Protein AF-A0A9D6TT09-F1 (afdb_monomer_lite)

Radius of gyration: 12.53 Å; chains: 1; bounding box: 33×29×29 Å

pLDDT: mean 93.64, std 5.43, range [57.66, 97.88]

Structure (mmCIF, N/CA/C/O backbone):
data_AF-A0A9D6TT09-F1
#
_entry.id   AF-A0A9D6TT09-F1
#
loop_
_atom_site.group_PDB
_atom_site.id
_atom_site.type_symbol
_atom_site.label_atom_id
_atom_site.label_alt_id
_atom_site.label_comp_id
_atom_site.label_asym_id
_atom_site.label_entity_id
_atom_site.label_seq_id
_atom_site.pdbx_PDB_ins_code
_atom_site.Cartn_x
_atom_site.Cartn_y
_atom_site.Cartn_z
_atom_site.occupancy
_atom_site.B_iso_or_equiv
_atom_site.auth_seq_id
_atom_site.auth_comp_id
_atom_site.auth_asym_id
_atom_site.auth_atom_id
_atom_site.pdbx_PDB_model_num
ATOM 1 N N . MET A 1 1 ? -0.739 5.705 -13.688 1.00 57.66 1 MET A N 1
ATOM 2 C CA . MET A 1 1 ? -1.487 5.129 -12.546 1.00 57.66 1 MET A CA 1
ATOM 3 C C . MET A 1 1 ? -0.468 5.004 -11.415 1.00 57.66 1 MET A C 1
ATOM 5 O O . MET A 1 1 ? 0.685 4.782 -11.731 1.00 57.66 1 MET A O 1
ATOM 9 N N . SER A 1 2 ? -0.800 5.375 -10.177 1.00 76.50 2 SER A N 1
ATOM 10 C CA . SER A 1 2 ? 0.147 5.514 -9.046 1.00 76.50 2 SER A CA 1
ATOM 11 C C . SER A 1 2 ? 0.198 4.259 -8.148 1.00 76.50 2 SER A C 1
ATOM 13 O O . SER A 1 2 ? -0.845 3.622 -8.007 1.00 76.50 2 SER A O 1
ATOM 15 N N . PRO A 1 3 ? 1.325 3.964 -7.452 1.00 78.38 3 PRO A N 1
ATOM 16 C CA . PRO A 1 3 ? 1.468 2.853 -6.494 1.00 78.38 3 PRO A CA 1
ATOM 17 C C . PRO A 1 3 ? 0.343 2.739 -5.454 1.00 78.38 3 PRO A C 1
ATOM 19 O O . PRO A 1 3 ? 0.022 1.643 -5.000 1.00 78.38 3 PRO A O 1
ATOM 22 N N . ILE A 1 4 ? -0.290 3.862 -5.108 1.00 89.12 4 ILE A N 1
ATOM 23 C CA . ILE A 1 4 ? -1.424 3.913 -4.180 1.00 89.12 4 ILE A CA 1
ATOM 24 C C . ILE A 1 4 ? -2.640 3.106 -4.680 1.00 89.12 4 ILE A C 1
ATOM 26 O O . ILE A 1 4 ? -3.333 2.475 -3.884 1.00 89.12 4 ILE A O 1
ATOM 30 N N . HIS A 1 5 ? -2.853 3.025 -6.000 1.00 92.62 5 HIS A N 1
ATOM 31 C CA . HIS A 1 5 ? -3.937 2.224 -6.574 1.00 92.62 5 HIS A CA 1
ATOM 32 C C . HIS A 1 5 ? -3.666 0.725 -6.471 1.00 92.62 5 HIS A C 1
ATOM 34 O O . HIS A 1 5 ? -4.607 -0.053 -6.364 1.00 92.62 5 HIS A O 1
ATOM 40 N N . ALA A 1 6 ? -2.397 0.298 -6.470 1.00 93.06 6 ALA A N 1
ATOM 41 C CA . ALA A 1 6 ? -2.066 -1.109 -6.269 1.00 93.06 6 ALA A CA 1
ATOM 42 C C . ALA A 1 6 ? -2.501 -1.581 -4.872 1.00 93.06 6 ALA A C 1
ATOM 44 O O . ALA A 1 6 ? -3.004 -2.697 -4.739 1.00 93.06 6 ALA A O 1
ATOM 45 N N . LEU A 1 7 ? -2.362 -0.730 -3.845 1.00 93.81 7 LEU A N 1
ATOM 46 C CA . LEU A 1 7 ? -2.894 -1.020 -2.512 1.00 93.81 7 LEU A CA 1
ATOM 47 C C . LEU A 1 7 ? -4.422 -0.992 -2.511 1.00 93.81 7 LEU A C 1
ATOM 49 O O . LEU A 1 7 ? -5.032 -1.992 -2.146 1.00 93.81 7 LEU A O 1
ATOM 53 N N . ARG A 1 8 ? -5.033 0.100 -2.984 1.00 94.81 8 ARG A N 1
ATOM 54 C CA . ARG A 1 8 ? -6.495 0.244 -3.064 1.00 94.81 8 ARG A CA 1
ATOM 55 C C . ARG A 1 8 ? -7.162 -0.964 -3.719 1.00 94.81 8 ARG A C 1
ATOM 57 O O . ARG A 1 8 ? -8.079 -1.556 -3.157 1.00 94.81 8 ARG A O 1
ATOM 64 N N . ASP A 1 9 ? -6.670 -1.367 -4.885 1.00 94.12 9 ASP A N 1
ATOM 65 C CA . ASP A 1 9 ? -7.243 -2.463 -5.662 1.00 94.12 9 ASP A CA 1
ATOM 66 C C . ASP A 1 9 ? -7.086 -3.824 -4.969 1.00 94.12 9 ASP A C 1
ATOM 68 O O . ASP A 1 9 ? -7.827 -4.758 -5.279 1.00 94.12 9 ASP A O 1
ATOM 72 N N . ARG A 1 10 ? -6.127 -3.959 -4.042 1.00 94.00 10 ARG A N 1
ATOM 73 C CA . ARG A 1 10 ? -5.921 -5.175 -3.246 1.00 94.00 10 ARG A CA 1
ATOM 74 C C . ARG A 1 10 ? -6.922 -5.306 -2.098 1.00 94.00 10 ARG A C 1
ATOM 76 O O . ARG A 1 10 ? -7.184 -6.445 -1.694 1.00 94.00 10 ARG A O 1
ATOM 83 N N . LEU A 1 11 ? -7.429 -4.180 -1.594 1.00 94.38 11 LEU A N 1
ATOM 84 C CA . LEU A 1 11 ? -8.414 -4.088 -0.517 1.00 94.38 11 LEU A CA 1
ATOM 85 C C . LEU A 1 11 ? -9.828 -4.380 -1.031 1.00 94.38 11 LEU A C 1
ATOM 87 O O . LEU A 1 11 ? -10.111 -4.265 -2.232 1.00 94.38 11 LEU A O 1
ATOM 91 N N . THR A 1 12 ? -10.725 -4.759 -0.119 1.00 94.38 12 THR A N 1
ATOM 92 C CA . THR A 1 12 ? -12.167 -4.760 -0.404 1.00 94.38 12 THR A CA 1
ATOM 93 C C . THR A 1 12 ? -12.645 -3.334 -0.701 1.00 94.38 12 THR A C 1
ATOM 95 O O . THR A 1 12 ? -11.970 -2.377 -0.319 1.00 94.38 12 THR A O 1
ATOM 98 N N . PRO A 1 13 ? -13.765 -3.164 -1.430 1.00 93.50 13 PRO A N 1
ATOM 99 C CA . PRO A 1 13 ? -14.331 -1.837 -1.665 1.00 93.50 13 PRO A CA 1
ATOM 100 C C . PRO A 1 13 ? -14.576 -1.070 -0.360 1.00 93.50 13 PRO A C 1
ATOM 102 O O . PRO A 1 13 ? -14.113 0.056 -0.240 1.00 93.50 13 PRO A O 1
ATOM 105 N N . ASP A 1 14 ? -15.181 -1.727 0.634 1.00 93.12 14 ASP A N 1
ATOM 106 C CA . ASP A 1 14 ? -15.497 -1.112 1.928 1.00 93.12 14 ASP A CA 1
ATOM 107 C C . ASP A 1 14 ? -14.238 -0.598 2.652 1.00 93.12 14 ASP A C 1
ATOM 109 O O . ASP A 1 14 ? -14.191 0.561 3.053 1.00 93.12 14 ASP A O 1
A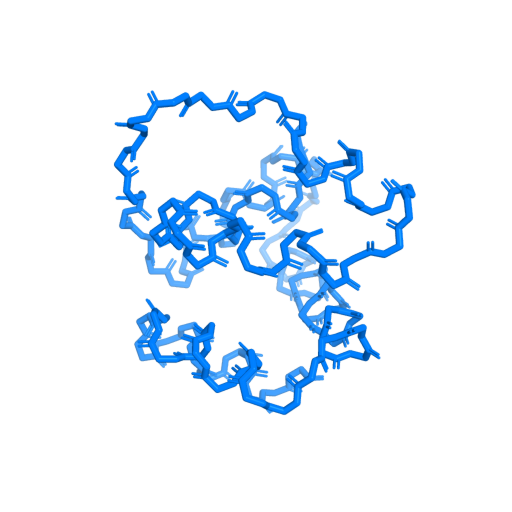TOM 113 N N . GLU A 1 15 ? -13.181 -1.412 2.724 1.00 94.62 15 GLU A N 1
ATOM 114 C CA . GLU A 1 15 ? -11.904 -1.040 3.362 1.00 94.62 15 GLU A CA 1
ATOM 115 C C . GLU A 1 15 ? -11.183 0.066 2.584 1.00 94.62 15 GLU A C 1
ATOM 117 O O . GLU A 1 15 ? -10.549 0.956 3.144 1.00 94.62 15 GLU A O 1
ATOM 122 N N . ALA A 1 16 ? -11.287 0.053 1.254 1.00 94.50 16 ALA A N 1
ATOM 123 C CA . ALA A 1 16 ? -10.721 1.121 0.447 1.00 94.50 16 ALA A CA 1
ATOM 124 C C . ALA A 1 16 ? -11.453 2.457 0.639 1.00 94.50 16 ALA A C 1
ATOM 126 O O . ALA A 1 16 ? -10.812 3.509 0.569 1.00 94.50 16 ALA A O 1
ATOM 127 N N . ASP A 1 17 ? -12.765 2.422 0.872 1.00 93.88 17 ASP A N 1
ATOM 128 C CA . ASP A 1 17 ? -13.575 3.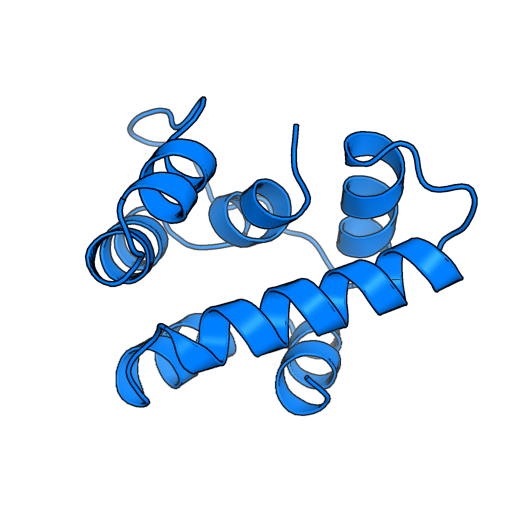604 1.166 1.00 93.88 17 ASP A CA 1
ATOM 129 C C . ASP A 1 17 ? -13.304 4.132 2.585 1.00 93.88 17 ASP A C 1
ATOM 131 O O . ASP A 1 17 ? -13.210 5.348 2.781 1.00 93.88 17 ASP A O 1
ATOM 135 N N . GLN A 1 18 ? -13.114 3.237 3.560 1.00 95.00 18 GLN A N 1
ATOM 136 C CA . GLN A 1 18 ? -12.721 3.580 4.932 1.00 95.00 18 GLN A CA 1
ATOM 137 C C . GLN A 1 18 ? -11.347 4.260 4.970 1.00 95.00 18 GLN A C 1
ATOM 139 O O . GLN A 1 18 ? -11.228 5.367 5.510 1.00 95.00 18 GLN A O 1
ATOM 144 N N . ALA A 1 19 ? -10.355 3.701 4.272 1.00 94.12 19 ALA A N 1
ATOM 145 C CA . ALA A 1 19 ? -9.043 4.319 4.133 1.00 94.12 19 ALA A CA 1
ATOM 146 C C . ALA A 1 19 ? -9.152 5.699 3.461 1.00 94.12 19 ALA A C 1
ATOM 148 O O . ALA A 1 19 ? -8.620 6.691 3.965 1.00 94.12 19 ALA A O 1
ATOM 149 N N . ALA A 1 20 ? -9.912 5.806 2.362 1.00 94.62 20 ALA A N 1
ATOM 150 C CA . ALA A 1 20 ? -10.128 7.066 1.644 1.00 94.62 20 ALA A CA 1
ATOM 151 C C . ALA A 1 20 ? -10.795 8.157 2.496 1.00 94.62 20 ALA A C 1
ATOM 153 O O . ALA A 1 20 ? -10.602 9.350 2.234 1.00 94.62 20 ALA A O 1
ATOM 154 N N . ALA A 1 21 ? -11.601 7.783 3.492 1.00 95.50 21 ALA A N 1
ATOM 155 C CA . ALA A 1 21 ? -12.252 8.730 4.390 1.00 95.50 21 ALA A CA 1
ATOM 156 C C . ALA A 1 21 ? -11.255 9.469 5.298 1.00 95.50 21 ALA A C 1
ATOM 158 O O . ALA A 1 21 ? -11.549 10.591 5.709 1.00 95.50 21 ALA A O 1
ATOM 159 N N . GLN A 1 22 ? -10.087 8.874 5.561 1.00 95.88 22 GLN A N 1
ATOM 160 C CA . GLN A 1 22 ? -9.053 9.422 6.447 1.00 95.88 22 GLN A CA 1
ATOM 161 C C . GLN A 1 22 ? -7.947 10.172 5.687 1.00 95.88 22 GLN A C 1
ATOM 163 O O . GLN A 1 22 ? -7.165 10.901 6.292 1.00 95.88 22 GLN A O 1
ATOM 168 N N . LEU A 1 23 ? -7.889 10.050 4.356 1.00 94.75 23 LEU A N 1
ATOM 169 C CA . LEU A 1 23 ? -6.870 10.722 3.552 1.00 94.75 23 LEU A CA 1
ATOM 170 C C . LEU A 1 23 ? -7.143 12.230 3.384 1.00 94.75 23 LEU A C 1
ATOM 172 O O . LEU A 1 23 ? -8.285 12.634 3.131 1.00 94.75 23 LEU A O 1
ATOM 176 N N . PRO A 1 24 ? -6.095 13.078 3.410 1.00 93.81 24 PRO A N 1
ATOM 177 C CA . PRO A 1 24 ? -6.211 14.491 3.060 1.00 93.81 24 PRO A CA 1
ATOM 178 C C . PRO A 1 24 ? -6.572 14.667 1.577 1.00 93.81 24 PRO A C 1
ATOM 180 O O . PRO A 1 24 ? -6.299 13.799 0.747 1.00 93.81 24 PRO A O 1
ATOM 183 N N . GLY A 1 25 ? -7.175 15.809 1.227 1.00 91.62 25 GLY A N 1
ATOM 184 C CA . GLY A 1 25 ? -7.878 16.014 -0.050 1.00 91.62 25 GLY A CA 1
ATOM 185 C C . GLY A 1 25 ? -7.109 15.603 -1.313 1.00 91.62 25 GLY A C 1
ATOM 186 O O . GLY A 1 25 ? -7.659 14.914 -2.167 1.00 91.62 25 GLY A O 1
ATOM 187 N N . GLU A 1 26 ? -5.832 15.965 -1.429 1.00 89.12 26 GLU A N 1
ATOM 188 C CA . GLU A 1 26 ? -5.005 15.612 -2.592 1.00 89.12 26 GLU A CA 1
ATOM 189 C C . GLU A 1 26 ? -4.758 14.099 -2.698 1.00 89.12 26 GLU A C 1
ATOM 191 O O . GLU A 1 26 ? -4.929 13.516 -3.771 1.00 89.12 26 GLU A O 1
ATOM 196 N N . LEU A 1 27 ? -4.432 13.445 -1.577 1.00 89.94 27 LEU A N 1
ATOM 197 C CA . LEU A 1 27 ? -4.250 11.992 -1.518 1.00 89.94 27 LEU A CA 1
ATOM 198 C C . LEU A 1 27 ? -5.567 11.252 -1.741 1.00 89.94 27 LEU A C 1
ATOM 200 O O . LEU A 1 27 ? -5.580 10.242 -2.438 1.00 89.94 27 LEU A O 1
ATOM 204 N N . LYS A 1 28 ? -6.680 11.774 -1.221 1.00 92.62 28 LYS A N 1
ATOM 205 C CA . LYS A 1 28 ? -8.019 11.223 -1.444 1.00 92.62 28 LYS A CA 1
ATOM 206 C C . LYS A 1 28 ? -8.430 11.288 -2.914 1.00 92.62 28 LYS A C 1
ATOM 208 O O . LYS A 1 28 ? -8.969 10.315 -3.442 1.00 92.62 28 LYS A O 1
ATOM 213 N N . ASN A 1 29 ? -8.155 12.407 -3.584 1.00 92.06 29 ASN A N 1
ATOM 214 C CA . ASN A 1 29 ? -8.406 12.562 -5.017 1.00 92.06 29 ASN A CA 1
ATOM 215 C C . ASN A 1 29 ? -7.575 11.567 -5.829 1.00 92.06 29 ASN A C 1
ATOM 217 O O . ASN A 1 29 ? -8.105 10.917 -6.728 1.00 92.06 29 ASN A O 1
ATOM 221 N N . LEU A 1 30 ? -6.292 11.413 -5.483 1.00 90.81 30 LEU A N 1
ATOM 222 C CA . LEU A 1 30 ? -5.424 10.432 -6.124 1.00 90.81 30 LEU A CA 1
ATOM 223 C C . LEU A 1 30 ? -5.915 9.001 -5.870 1.00 90.81 30 LEU A C 1
ATOM 225 O O . LEU A 1 30 ? -6.013 8.236 -6.815 1.00 90.81 30 LEU A O 1
ATOM 229 N N . TRP A 1 31 ? -6.269 8.655 -4.632 1.00 91.94 31 TRP A N 1
ATOM 230 C CA . TRP A 1 31 ? -6.799 7.342 -4.253 1.00 91.94 31 TRP A CA 1
ATOM 231 C C . TRP A 1 31 ? -8.077 6.991 -5.020 1.00 91.94 31 TRP A C 1
ATOM 233 O O . TRP A 1 31 ? -8.22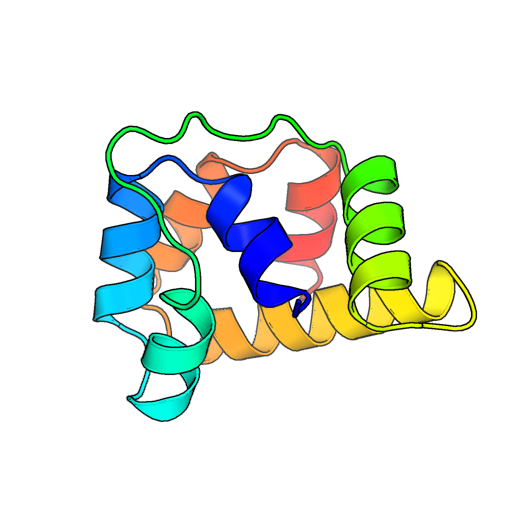4 5.884 -5.531 1.00 91.94 31 TRP A O 1
ATOM 243 N N . SER A 1 32 ? -8.997 7.947 -5.142 1.00 90.88 32 SER A N 1
ATOM 244 C CA . SER A 1 32 ? -10.315 7.730 -5.752 1.00 90.88 32 SER A CA 1
ATOM 245 C C . SER A 1 32 ? -10.277 7.729 -7.285 1.00 90.88 32 SER A C 1
ATOM 247 O O . SER A 1 32 ? -11.263 7.380 -7.937 1.00 90.88 32 SER A O 1
ATOM 249 N N . ALA A 1 33 ? -9.154 8.117 -7.895 1.00 90.31 33 ALA A N 1
ATOM 250 C CA . ALA A 1 33 ? -9.037 8.223 -9.341 1.00 90.31 33 ALA A CA 1
ATOM 251 C C . ALA A 1 33 ? -9.206 6.851 -10.020 1.00 90.31 33 ALA A C 1
ATOM 253 O O . ALA A 1 33 ? -8.480 5.895 -9.747 1.00 90.31 33 ALA A O 1
ATOM 254 N N . GLY A 1 34 ? -10.177 6.744 -10.930 1.00 84.69 34 GLY A N 1
ATOM 255 C CA . GLY A 1 34 ? -10.442 5.502 -11.665 1.00 84.69 34 GLY A CA 1
ATOM 256 C C . GLY A 1 34 ? -11.023 4.365 -10.816 1.00 84.69 34 GLY A C 1
ATOM 257 O O . GLY A 1 34 ? -10.916 3.211 -11.222 1.00 84.69 34 GLY A O 1
ATOM 258 N N . GLU A 1 35 ? -11.593 4.667 -9.647 1.00 84.19 35 GLU A N 1
ATOM 259 C CA . GLU A 1 35 ? -12.372 3.705 -8.861 1.00 84.19 35 GLU A CA 1
ATOM 260 C C . GLU A 1 35 ? -13.706 3.389 -9.564 1.00 84.19 35 GLU A C 1
ATOM 262 O O . GLU A 1 35 ? -14.307 4.254 -10.208 1.00 84.19 35 GLU A O 1
ATOM 267 N N . THR A 1 36 ? -14.165 2.140 -9.461 1.00 83.25 36 THR A N 1
ATOM 268 C CA . THR A 1 36 ? -15.400 1.673 -10.107 1.00 83.25 36 THR A CA 1
ATOM 269 C C . THR A 1 36 ? -16.271 0.895 -9.118 1.00 83.25 36 THR A C 1
ATOM 271 O O . THR A 1 36 ? -15.771 -0.030 -8.471 1.00 83.25 36 THR A O 1
ATOM 274 N N . PRO A 1 37 ? -17.580 1.200 -9.015 1.00 80.75 37 PRO A N 1
ATOM 275 C CA . PRO A 1 37 ? -18.478 0.476 -8.123 1.00 80.75 37 PRO A CA 1
ATOM 276 C C . PRO A 1 37 ? -18.495 -1.030 -8.404 1.00 80.75 37 PRO A C 1
ATOM 278 O O . PRO A 1 37 ? -18.551 -1.462 -9.556 1.00 80.75 37 PRO A O 1
ATOM 281 N N . GLY A 1 38 ? -18.480 -1.839 -7.343 1.00 81.56 38 GLY A N 1
ATOM 282 C CA . GLY A 1 38 ? -18.555 -3.298 -7.454 1.00 81.56 38 GLY A CA 1
ATOM 283 C C . GLY A 1 38 ? -17.271 -3.974 -7.943 1.00 81.56 38 GLY A C 1
ATOM 284 O O . GLY A 1 38 ? -17.317 -5.155 -8.312 1.00 81.56 38 GLY A O 1
ATOM 285 N N . ARG A 1 39 ? -16.123 -3.273 -7.948 1.00 88.62 39 ARG A N 1
ATOM 286 C CA . ARG A 1 39 ? -14.837 -3.909 -8.257 1.00 88.62 39 ARG A CA 1
ATOM 287 C C . ARG A 1 39 ? -14.536 -5.049 -7.286 1.00 88.62 39 ARG A C 1
ATOM 289 O O . ARG A 1 39 ? -14.881 -5.017 -6.106 1.00 88.62 39 ARG A O 1
ATOM 296 N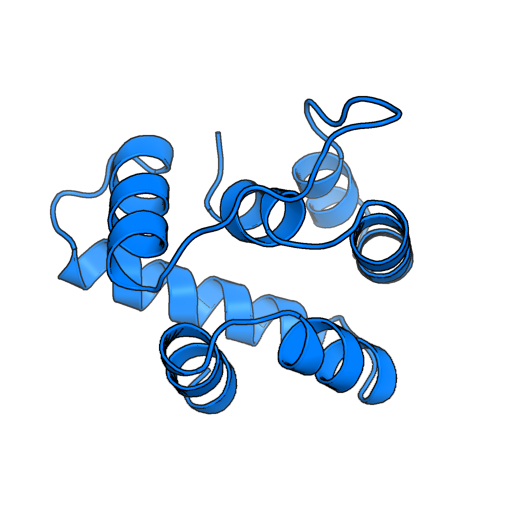 N . ARG A 1 40 ? -13.847 -6.070 -7.791 1.00 92.19 40 ARG A N 1
ATOM 297 C CA . ARG A 1 40 ? -13.365 -7.183 -6.967 1.00 92.19 40 ARG A CA 1
ATOM 298 C C . ARG A 1 40 ? -11.925 -6.919 -6.528 1.00 92.19 40 ARG A C 1
ATOM 300 O O . ARG A 1 40 ? -11.151 -6.421 -7.346 1.00 92.19 40 ARG A O 1
ATOM 307 N N . PRO A 1 41 ? -11.539 -7.309 -5.301 1.00 93.38 41 PRO A N 1
ATOM 308 C CA . PRO A 1 41 ? -1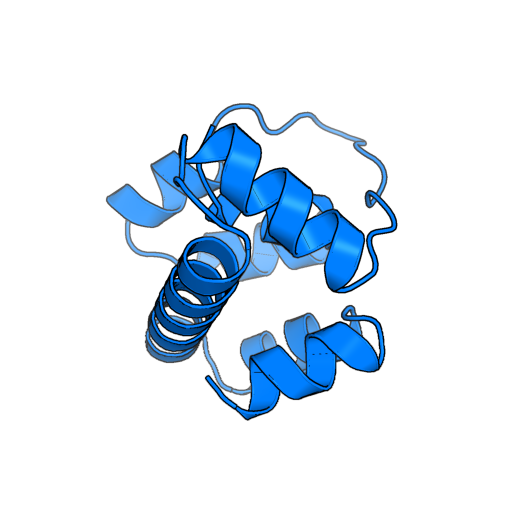0.151 -7.231 -4.866 1.00 93.38 41 PRO A CA 1
ATOM 309 C C . PRO A 1 41 ? -9.230 -8.008 -5.804 1.00 93.38 41 PRO A C 1
ATOM 311 O O . PRO A 1 41 ? -9.439 -9.198 -6.068 1.00 93.38 41 PRO A O 1
ATOM 314 N N . VAL A 1 42 ? -8.188 -7.345 -6.291 1.00 93.75 42 VAL A N 1
ATOM 315 C CA . VAL A 1 42 ? -7.173 -7.948 -7.149 1.00 93.75 42 VAL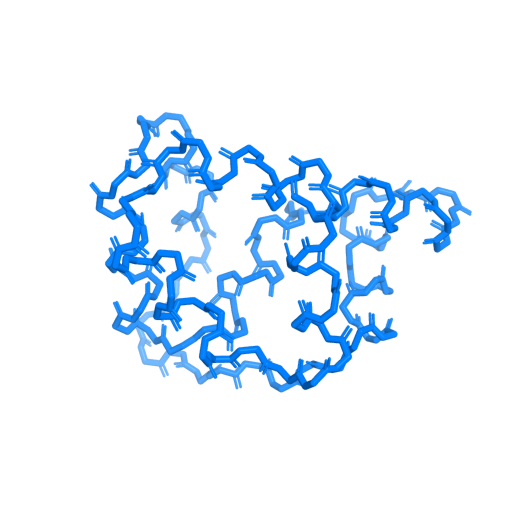 A CA 1
ATOM 316 C C . VAL A 1 42 ? -6.200 -8.704 -6.260 1.00 93.75 42 VAL A C 1
ATOM 318 O O . VAL A 1 42 ? -5.426 -8.101 -5.525 1.00 93.75 42 VAL A O 1
ATOM 321 N N . LYS A 1 43 ? -6.213 -10.038 -6.305 1.00 94.06 43 LYS A N 1
ATOM 322 C CA . LYS A 1 43 ? -5.260 -10.850 -5.538 1.00 94.06 43 LYS A CA 1
ATOM 323 C C . LYS A 1 43 ? -3.847 -10.631 -6.078 1.00 94.06 43 LYS A C 1
ATOM 325 O O . LYS A 1 43 ? -3.550 -11.047 -7.187 1.00 94.06 43 LYS A O 1
ATOM 330 N N . MET A 1 44 ? -2.995 -10.013 -5.268 1.00 94.06 44 MET A N 1
ATOM 331 C CA . MET A 1 44 ? -1.577 -9.798 -5.564 1.00 94.06 44 MET A CA 1
ATOM 332 C C . MET A 1 44 ? -0.743 -10.245 -4.371 1.00 94.06 44 MET A C 1
ATOM 334 O O . MET A 1 44 ? -1.061 -9.885 -3.232 1.00 94.06 44 MET A O 1
ATOM 338 N N . ARG A 1 45 ? 0.300 -11.033 -4.633 1.00 95.81 45 ARG A N 1
ATOM 339 C CA . ARG A 1 45 ? 1.428 -11.279 -3.722 1.00 95.81 45 ARG A CA 1
ATOM 340 C C . ARG A 1 45 ? 2.469 -10.168 -3.866 1.00 95.81 45 ARG A C 1
ATOM 342 O O . ARG A 1 45 ? 2.389 -9.350 -4.778 1.00 95.81 45 ARG A O 1
ATOM 349 N N . ARG A 1 46 ? 3.486 -10.148 -3.003 1.00 96.75 46 ARG A N 1
ATOM 350 C CA . ARG A 1 46 ? 4.515 -9.092 -2.977 1.00 96.75 46 ARG A CA 1
ATOM 351 C C . ARG A 1 46 ? 5.218 -8.895 -4.320 1.00 96.75 46 ARG A C 1
ATOM 353 O O . ARG A 1 46 ? 5.424 -7.761 -4.731 1.00 96.75 46 ARG A O 1
ATOM 360 N N . ALA A 1 47 ? 5.577 -9.981 -5.004 1.00 96.31 47 ALA A N 1
ATOM 361 C CA . ALA A 1 47 ? 6.257 -9.895 -6.298 1.00 96.31 47 ALA A CA 1
ATOM 362 C C . ALA A 1 47 ? 5.377 -9.223 -7.367 1.00 96.31 47 ALA A C 1
ATOM 364 O O . ALA A 1 47 ? 5.830 -8.306 -8.043 1.00 96.31 47 ALA A O 1
ATOM 365 N N . GLU A 1 48 ? 4.108 -9.628 -7.466 1.00 96.69 48 GLU A N 1
ATOM 366 C CA . GLU A 1 48 ? 3.136 -9.047 -8.404 1.00 96.69 48 GLU A CA 1
ATOM 367 C C . GLU A 1 48 ? 2.838 -7.586 -8.061 1.00 96.69 48 GLU A C 1
ATOM 369 O O . GLU A 1 48 ? 2.749 -6.744 -8.950 1.00 96.69 48 GLU A O 1
ATOM 374 N N . PHE A 1 49 ? 2.745 -7.274 -6.767 1.00 96.25 49 PHE A N 1
ATOM 375 C CA . PHE A 1 49 ? 2.566 -5.911 -6.284 1.00 96.25 49 PHE A CA 1
ATOM 376 C C . PHE A 1 49 ? 3.737 -5.014 -6.697 1.00 96.25 49 PHE A C 1
ATOM 378 O O . PHE A 1 49 ? 3.521 -3.936 -7.240 1.00 96.25 49 PHE A O 1
ATOM 385 N N . TYR A 1 50 ? 4.982 -5.460 -6.500 1.00 97.06 50 TYR A N 1
ATOM 386 C CA . TYR A 1 50 ? 6.157 -4.689 -6.908 1.00 97.06 50 TYR A CA 1
ATOM 387 C C . TYR A 1 50 ? 6.275 -4.547 -8.422 1.00 97.06 50 TYR A C 1
ATOM 389 O O . TYR A 1 50 ? 6.642 -3.473 -8.884 1.00 97.06 50 TYR A O 1
ATOM 397 N N . GLU A 1 51 ? 5.953 -5.582 -9.200 1.00 96.62 51 GLU A N 1
ATOM 398 C CA . GLU A 1 51 ? 5.908 -5.459 -10.661 1.00 96.62 51 GLU A CA 1
ATOM 399 C C . GLU A 1 51 ? 4.859 -4.439 -11.102 1.00 96.62 51 GLU A C 1
ATOM 401 O O . GLU A 1 51 ? 5.139 -3.593 -11.952 1.00 96.62 51 GLU A O 1
ATOM 406 N N . ARG A 1 52 ? 3.681 -4.458 -10.472 1.00 95.00 52 ARG A N 1
ATOM 407 C CA . ARG A 1 52 ? 2.627 -3.482 -10.733 1.00 95.00 52 ARG A CA 1
ATOM 408 C C . ARG A 1 52 ? 3.087 -2.065 -10.400 1.00 95.00 52 ARG A C 1
ATOM 410 O O . ARG A 1 52 ? 3.030 -1.202 -11.266 1.00 95.00 52 ARG A O 1
ATOM 417 N N . VAL A 1 53 ? 3.615 -1.843 -9.197 1.00 95.81 53 VAL A N 1
ATOM 418 C CA . VAL A 1 53 ? 4.182 -0.554 -8.762 1.00 95.81 53 VAL A CA 1
ATOM 419 C C . VAL A 1 53 ? 5.287 -0.084 -9.709 1.00 95.81 53 VAL A C 1
ATOM 421 O O . VAL A 1 53 ? 5.294 1.078 -10.113 1.00 95.81 53 VAL A O 1
ATOM 424 N N . ARG A 1 54 ? 6.197 -0.982 -10.106 1.00 96.75 54 ARG A N 1
ATOM 425 C CA . ARG A 1 54 ? 7.284 -0.687 -11.047 1.00 96.75 54 ARG A CA 1
ATOM 426 C C . ARG A 1 54 ? 6.744 -0.205 -12.386 1.00 96.75 54 ARG A C 1
ATOM 428 O O . ARG A 1 54 ? 7.207 0.816 -12.885 1.00 96.75 54 ARG A O 1
ATOM 435 N N . ALA A 1 55 ? 5.795 -0.937 -12.963 1.00 94.19 55 ALA A N 1
ATOM 436 C CA . ALA A 1 55 ? 5.207 -0.607 -14.254 1.00 94.19 55 ALA A CA 1
ATOM 437 C C . ALA A 1 55 ? 4.412 0.705 -14.195 1.00 94.19 55 ALA A C 1
ATOM 439 O O . ALA A 1 55 ? 4.557 1.561 -15.063 1.00 94.19 55 ALA A O 1
ATOM 440 N N . GLU A 1 56 ? 3.611 0.882 -13.147 1.00 90.19 56 GLU A N 1
ATOM 441 C CA . GLU A 1 56 ? 2.735 2.035 -12.960 1.00 90.19 56 GLU A CA 1
ATOM 442 C C . GLU A 1 56 ? 3.498 3.347 -12.734 1.00 90.19 56 GLU A C 1
ATOM 444 O O . GLU A 1 56 ? 3.148 4.372 -13.322 1.00 90.19 56 GLU A O 1
ATOM 449 N N . ALA A 1 57 ? 4.571 3.301 -11.941 1.00 90.56 57 ALA A N 1
ATOM 450 C CA . ALA A 1 57 ? 5.435 4.446 -11.663 1.00 90.56 57 ALA A CA 1
ATOM 451 C C . ALA A 1 57 ? 6.658 4.543 -12.599 1.00 90.56 57 ALA A C 1
ATOM 453 O O . ALA A 1 57 ? 7.544 5.357 -12.350 1.00 90.56 57 ALA A O 1
ATOM 454 N N . ALA A 1 58 ? 6.721 3.725 -13.660 1.00 94.25 58 ALA A N 1
ATOM 455 C CA . ALA A 1 58 ? 7.829 3.671 -14.622 1.00 94.25 58 ALA A CA 1
ATOM 456 C C . ALA A 1 58 ? 9.224 3.564 -13.964 1.00 94.25 58 ALA A C 1
ATOM 458 O O . ALA A 1 58 ? 10.189 4.204 -14.383 1.00 94.25 58 ALA A O 1
ATOM 459 N N . LEU A 1 59 ? 9.330 2.750 -12.911 1.00 95.50 59 LEU A N 1
ATOM 460 C CA . LEU A 1 59 ? 10.553 2.609 -12.125 1.00 95.50 59 LEU A CA 1
ATOM 461 C C . LEU A 1 59 ? 11.556 1.674 -12.818 1.00 95.50 59 LEU A C 1
ATOM 463 O O . LEU A 1 59 ? 11.167 0.663 -13.414 1.00 95.50 59 LEU A O 1
ATOM 467 N N . PRO A 1 60 ? 12.868 1.934 -12.685 1.00 96.12 60 PRO A N 1
ATOM 468 C CA . PRO A 1 60 ? 13.888 1.184 -13.413 1.00 96.12 60 PRO A CA 1
ATOM 469 C C . PRO A 1 60 ? 14.115 -0.232 -12.862 1.00 96.12 60 PRO A C 1
ATOM 471 O O . PRO A 1 60 ? 14.730 -1.058 -13.533 1.00 96.12 60 PRO A O 1
ATOM 474 N N . SER A 1 61 ? 13.652 -0.547 -11.644 1.00 97.75 61 SER A N 1
ATOM 475 C CA . SER A 1 61 ? 13.869 -1.861 -11.028 1.00 97.75 61 SER A CA 1
ATOM 476 C C . SER A 1 61 ? 12.840 -2.212 -9.948 1.00 97.75 61 SER A C 1
ATOM 478 O O . SER A 1 61 ? 12.147 -1.346 -9.415 1.00 97.75 61 SER A O 1
ATOM 480 N N . LEU A 1 62 ? 12.792 -3.493 -9.564 1.00 97.06 62 LEU A N 1
ATOM 481 C CA . LEU A 1 62 ? 12.008 -3.956 -8.411 1.00 97.06 62 LEU A CA 1
ATOM 482 C C . LEU A 1 62 ? 12.547 -3.454 -7.067 1.00 97.06 62 LEU A C 1
ATOM 484 O O . LEU A 1 62 ? 11.792 -3.361 -6.102 1.00 97.06 62 LEU A O 1
ATOM 488 N N . LYS A 1 63 ? 13.839 -3.112 -6.996 1.00 97.62 63 LYS A N 1
ATOM 489 C CA . LYS A 1 63 ? 14.431 -2.501 -5.802 1.00 97.62 63 LYS A CA 1
ATOM 490 C C . LYS A 1 63 ? 13.834 -1.112 -5.560 1.00 97.62 63 LYS A C 1
ATOM 492 O O . LYS A 1 63 ? 13.421 -0.826 -4.441 1.00 97.62 63 LYS A O 1
ATOM 497 N N . GLU A 1 64 ? 13.729 -0.303 -6.614 1.00 97.31 64 GLU A N 1
ATOM 498 C CA . GLU A 1 64 ? 13.060 1.004 -6.558 1.00 97.31 64 GLU A CA 1
ATOM 499 C C . GLU A 1 64 ? 11.570 0.848 -6.236 1.00 97.31 64 GLU A C 1
ATOM 501 O O . GLU A 1 64 ? 11.049 1.543 -5.371 1.00 97.31 64 GLU A O 1
ATOM 506 N N . ALA A 1 65 ? 10.887 -0.127 -6.847 1.00 97.19 65 ALA A N 1
ATOM 507 C CA . ALA A 1 65 ? 9.478 -0.393 -6.550 1.00 97.19 65 ALA A CA 1
ATOM 508 C C . ALA A 1 65 ? 9.238 -0.770 -5.082 1.00 97.19 65 ALA A C 1
ATOM 510 O O . ALA A 1 65 ? 8.266 -0.312 -4.481 1.00 97.19 65 ALA A O 1
ATOM 511 N N . ARG A 1 66 ? 10.139 -1.553 -4.476 1.00 97.12 66 ARG A N 1
ATOM 512 C CA . ARG A 1 66 ? 10.104 -1.834 -3.037 1.00 97.12 66 ARG A CA 1
ATOM 513 C C . ARG A 1 66 ? 10.286 -0.562 -2.211 1.00 97.12 66 ARG A C 1
ATOM 515 O O . ARG A 1 66 ? 9.513 -0.359 -1.282 1.00 97.12 66 ARG A O 1
ATOM 522 N N . ALA A 1 67 ? 11.280 0.268 -2.532 1.00 97.19 67 ALA A N 1
ATOM 523 C CA . ALA A 1 67 ? 11.538 1.510 -1.800 1.00 97.19 67 ALA A CA 1
ATOM 524 C C . ALA A 1 67 ? 10.332 2.462 -1.857 1.00 97.19 67 ALA A C 1
ATOM 526 O O . ALA A 1 67 ? 9.891 2.958 -0.824 1.00 97.19 67 ALA A O 1
ATOM 527 N N . VAL A 1 68 ? 9.737 2.628 -3.042 1.00 96.50 68 VAL A N 1
ATOM 528 C CA . VAL A 1 68 ? 8.508 3.411 -3.234 1.00 96.50 68 VAL A CA 1
ATOM 529 C C . VAL A 1 68 ? 7.330 2.802 -2.475 1.00 96.50 68 VAL A C 1
ATOM 531 O O . VAL A 1 68 ? 6.573 3.534 -1.849 1.00 96.50 68 VAL A O 1
ATOM 534 N N . THR A 1 69 ? 7.179 1.473 -2.488 1.00 96.56 69 THR A N 1
ATOM 535 C CA . THR A 1 69 ? 6.110 0.797 -1.734 1.00 96.56 69 THR A CA 1
ATOM 536 C C . THR A 1 69 ? 6.222 1.083 -0.239 1.00 96.56 69 THR A C 1
ATOM 538 O O . THR A 1 69 ? 5.223 1.434 0.375 1.00 96.56 69 THR A O 1
ATOM 541 N N . ILE A 1 70 ? 7.427 0.972 0.329 1.00 97.56 70 ILE A N 1
ATOM 542 C CA . ILE A 1 70 ? 7.674 1.265 1.746 1.00 97.56 70 ILE A CA 1
ATOM 543 C C . ILE A 1 70 ? 7.338 2.724 2.044 1.00 97.56 70 ILE A C 1
ATOM 545 O O . ILE A 1 70 ? 6.535 2.979 2.927 1.00 97.56 70 ILE A O 1
ATOM 549 N N . ALA A 1 71 ? 7.848 3.668 1.248 1.00 96.06 71 ALA A N 1
ATOM 550 C CA . ALA A 1 71 ? 7.569 5.088 1.450 1.00 96.06 71 ALA A CA 1
ATOM 551 C C . ALA A 1 71 ? 6.064 5.411 1.407 1.00 96.06 71 ALA A C 1
ATOM 553 O O . ALA A 1 71 ? 5.573 6.183 2.226 1.00 96.06 71 ALA A O 1
ATOM 554 N N . VAL A 1 72 ? 5.318 4.802 0.478 1.00 94.44 72 VAL A N 1
ATOM 555 C CA . VAL A 1 72 ? 3.859 4.971 0.387 1.00 94.44 72 VAL A CA 1
ATOM 556 C C . VAL A 1 72 ? 3.153 4.348 1.589 1.00 94.44 72 VAL A C 1
ATOM 558 O O . VAL A 1 72 ? 2.232 4.957 2.120 1.00 94.44 72 VAL A O 1
ATOM 561 N N . PHE A 1 73 ? 3.566 3.161 2.032 1.00 96.19 73 PHE A N 1
ATOM 562 C CA . PHE A 1 73 ? 2.981 2.516 3.207 1.00 96.19 73 PHE A CA 1
ATOM 563 C C . PHE A 1 73 ? 3.230 3.331 4.480 1.00 96.19 73 PHE A C 1
ATOM 565 O O . PHE A 1 73 ? 2.271 3.588 5.204 1.00 96.19 73 PHE A O 1
ATOM 572 N N . SER A 1 74 ? 4.454 3.819 4.708 1.00 96.31 74 SER A N 1
ATOM 573 C CA . SER A 1 74 ? 4.775 4.699 5.839 1.00 96.31 74 SER A CA 1
ATOM 574 C C . SER A 1 74 ? 3.925 5.972 5.800 1.00 96.31 74 SER A C 1
ATOM 576 O O . SER A 1 74 ? 3.263 6.307 6.778 1.00 96.31 74 SER A O 1
ATOM 578 N N . ALA A 1 75 ? 3.856 6.635 4.639 1.00 93.56 75 ALA A N 1
ATOM 579 C CA . ALA A 1 75 ? 3.062 7.850 4.477 1.00 93.56 75 ALA A CA 1
ATOM 580 C C . ALA A 1 75 ? 1.563 7.613 4.722 1.00 93.56 75 ALA A C 1
ATOM 582 O O . ALA A 1 75 ? 0.894 8.472 5.286 1.00 93.56 75 ALA A O 1
ATOM 583 N N . LEU A 1 76 ? 1.020 6.459 4.322 1.00 93.94 76 LEU A N 1
ATOM 584 C CA . LEU A 1 76 ? -0.370 6.108 4.619 1.00 93.94 76 LEU A CA 1
ATOM 585 C C . LEU A 1 76 ? -0.579 5.892 6.118 1.00 93.94 76 LEU A C 1
ATOM 587 O O . LEU A 1 76 ? -1.500 6.477 6.676 1.00 93.94 76 LEU A O 1
ATOM 591 N N . LYS A 1 77 ? 0.289 5.129 6.788 1.00 95.44 77 LYS A N 1
ATOM 592 C CA . LYS A 1 77 ? 0.202 4.907 8.242 1.00 95.44 77 LYS A CA 1
ATOM 593 C C . LYS A 1 77 ? 0.221 6.202 9.054 1.00 95.44 77 LYS A C 1
ATOM 595 O O . LYS A 1 77 ? -0.411 6.267 10.098 1.00 95.44 77 LYS A O 1
ATOM 600 N N . GLU A 1 78 ? 0.911 7.237 8.580 1.00 95.19 78 GLU A N 1
ATOM 601 C CA . GLU A 1 78 ? 0.911 8.556 9.227 1.00 95.19 78 GLU A CA 1
ATOM 602 C C . GLU A 1 78 ? -0.435 9.291 9.125 1.00 95.19 78 GLU A C 1
ATOM 604 O O . GLU A 1 78 ? -0.728 10.147 9.959 1.00 95.19 78 GLU A O 1
ATOM 609 N N . GLN A 1 79 ? -1.244 8.993 8.104 1.00 94.75 79 GLN A N 1
ATOM 610 C CA . GLN A 1 79 ? -2.562 9.608 7.904 1.00 94.75 79 GLN A CA 1
ATOM 611 C C . GLN A 1 79 ? -3.697 8.781 8.514 1.00 94.75 79 GLN A C 1
ATOM 613 O O . GLN A 1 79 ? -4.747 9.326 8.851 1.00 94.75 79 GLN A O 1
ATOM 618 N N . LEU A 1 80 ? -3.506 7.467 8.620 1.00 95.06 80 LEU A N 1
ATOM 619 C CA . LEU A 1 80 ? -4.525 6.534 9.072 1.00 95.06 80 LEU A CA 1
ATOM 620 C C . LEU A 1 80 ? -4.498 6.361 10.591 1.00 95.06 80 LEU A C 1
ATOM 622 O O . LEU A 1 80 ? -3.455 6.358 11.242 1.00 95.06 80 LEU A O 1
ATOM 626 N N . SER A 1 81 ? -5.676 6.166 11.170 1.00 96.50 81 SER A N 1
ATOM 627 C CA . SER A 1 81 ? -5.803 5.754 12.565 1.00 96.50 81 SER A CA 1
ATOM 628 C C . SER A 1 81 ? -5.199 4.356 12.799 1.00 96.50 81 SER A C 1
ATOM 630 O O . SER A 1 81 ? -5.075 3.562 11.859 1.00 96.50 81 SER A O 1
ATOM 632 N N . PRO A 1 82 ? -4.858 4.004 14.055 1.00 95.75 82 PRO A N 1
ATOM 633 C CA . PRO A 1 82 ? -4.337 2.674 14.371 1.00 95.75 82 PRO A CA 1
ATOM 634 C C . PRO A 1 82 ? -5.277 1.534 13.956 1.00 95.75 82 PRO A C 1
ATOM 636 O O . PRO A 1 82 ? -4.816 0.557 13.380 1.00 95.75 82 PRO A O 1
ATOM 639 N N . GLY A 1 83 ? -6.590 1.688 14.176 1.00 96.25 83 GLY A N 1
ATOM 640 C CA . GLY A 1 83 ? -7.576 0.672 13.787 1.00 96.25 83 GLY A CA 1
ATOM 641 C C . GLY A 1 83 ? -7.606 0.436 12.277 1.00 96.25 83 GLY A C 1
ATOM 642 O O . GLY A 1 83 ? -7.503 -0.697 11.832 1.00 96.25 83 GLY A O 1
ATOM 643 N N . GLU A 1 84 ? -7.610 1.510 11.487 1.00 96.44 84 GLU A N 1
ATOM 644 C CA . GLU A 1 84 ? -7.573 1.407 10.023 1.00 96.44 84 GLU A CA 1
ATOM 645 C C . GLU A 1 84 ? -6.267 0.779 9.511 1.00 96.44 84 GLU A C 1
ATOM 647 O O . GLU A 1 84 ? -6.247 0.017 8.547 1.00 96.44 84 GLU A O 1
ATOM 652 N N . THR A 1 85 ? -5.147 1.080 10.174 1.00 96.81 85 THR A N 1
ATOM 653 C CA . THR A 1 85 ? -3.850 0.464 9.865 1.00 96.81 85 THR A CA 1
ATOM 654 C C . THR A 1 85 ? -3.888 -1.050 10.092 1.00 96.81 85 THR A C 1
ATOM 656 O O . THR A 1 85 ? -3.340 -1.802 9.277 1.00 96.81 85 THR A O 1
ATOM 659 N N . ASP A 1 86 ? -4.546 -1.499 11.164 1.00 96.94 86 ASP A N 1
ATOM 660 C CA . ASP A 1 86 ? -4.736 -2.916 11.483 1.00 96.94 86 ASP A CA 1
ATOM 661 C C . ASP A 1 86 ? -5.679 -3.609 10.488 1.00 96.94 86 ASP A C 1
ATOM 663 O O . ASP A 1 86 ? -5.395 -4.731 10.051 1.00 96.94 86 ASP A O 1
ATOM 667 N N . ASP A 1 87 ? -6.753 -2.933 10.077 1.00 96.50 87 ASP A N 1
ATOM 668 C CA . ASP A 1 87 ? -7.721 -3.449 9.108 1.00 96.50 87 ASP A CA 1
ATOM 669 C C . ASP A 1 87 ? -7.076 -3.634 7.721 1.00 96.50 87 ASP A C 1
ATOM 671 O O . ASP A 1 87 ? -7.120 -4.731 7.141 1.00 96.50 87 ASP A O 1
ATOM 675 N N . ILE A 1 88 ? -6.321 -2.636 7.237 1.00 95.94 88 ILE A N 1
ATOM 676 C CA . ILE A 1 88 ? -5.509 -2.763 6.016 1.00 95.94 88 ILE A CA 1
ATOM 677 C C . ILE A 1 88 ? -4.506 -3.904 6.157 1.00 95.94 88 ILE A C 1
ATOM 679 O O . ILE A 1 88 ? -4.418 -4.760 5.267 1.00 95.94 88 ILE A O 1
ATOM 683 N N . HIS A 1 89 ? -3.759 -3.954 7.266 1.00 97.19 89 HIS A N 1
ATOM 684 C CA . HIS A 1 89 ? -2.797 -5.023 7.512 1.00 97.19 89 HIS A CA 1
ATOM 685 C C . HIS A 1 89 ? -3.477 -6.394 7.408 1.00 97.19 89 HIS A C 1
ATOM 687 O O . HIS A 1 89 ? -2.954 -7.282 6.729 1.00 97.19 89 HIS A O 1
ATOM 693 N N . ALA A 1 90 ? -4.669 -6.578 7.984 1.00 96.50 90 ALA A N 1
ATOM 694 C CA . ALA A 1 90 ? -5.407 -7.838 7.957 1.00 96.50 90 ALA A CA 1
ATOM 695 C C . ALA A 1 90 ? -5.730 -8.332 6.532 1.00 96.50 90 ALA A C 1
ATOM 697 O O . ALA A 1 90 ? -5.646 -9.544 6.291 1.00 96.50 90 ALA A O 1
ATOM 698 N N . GLN A 1 91 ? -5.997 -7.422 5.586 1.00 95.44 91 GLN A N 1
ATOM 699 C CA . GLN A 1 91 ? -6.309 -7.719 4.177 1.00 95.44 91 GLN A CA 1
ATOM 700 C C . GLN A 1 91 ? -5.086 -8.128 3.333 1.00 95.44 91 GLN A C 1
ATOM 702 O O . GLN A 1 91 ? -5.223 -8.713 2.245 1.00 95.44 91 GLN A O 1
ATOM 707 N N . LEU A 1 92 ? -3.870 -7.848 3.811 1.00 96.56 92 LEU A N 1
ATOM 708 C CA . LEU A 1 92 ? -2.641 -8.146 3.080 1.00 96.56 92 LEU A CA 1
ATOM 709 C C . LEU A 1 92 ? -2.248 -9.635 3.176 1.00 96.56 92 LEU A C 1
ATOM 711 O O . LEU A 1 92 ? -2.391 -10.282 4.220 1.00 96.56 92 LEU A O 1
ATOM 715 N N . PRO A 1 93 ? -1.695 -10.227 2.099 1.00 96.81 93 PRO A N 1
ATOM 716 C CA . PRO A 1 93 ? -1.068 -11.542 2.180 1.00 96.81 93 PRO A CA 1
ATOM 717 C C . PRO A 1 93 ? 0.214 -11.485 3.023 1.00 96.81 93 PRO A C 1
ATOM 719 O O . PRO A 1 93 ? 0.846 -10.439 3.145 1.00 96.81 93 PRO A O 1
ATOM 722 N N . LYS A 1 94 ? 0.635 -12.637 3.564 1.00 97.44 94 LYS A N 1
ATOM 723 C CA . LYS A 1 94 ? 1.767 -12.755 4.507 1.00 97.44 94 LYS A CA 1
ATOM 724 C C . LYS A 1 94 ? 3.045 -12.034 4.056 1.00 97.44 94 LYS A C 1
ATOM 726 O O . LYS A 1 94 ? 3.753 -11.466 4.877 1.00 97.44 94 LYS A O 1
ATOM 731 N N . ASP A 1 95 ? 3.359 -12.086 2.769 1.00 97.12 95 ASP A N 1
ATOM 732 C CA . ASP A 1 95 ? 4.559 -11.474 2.207 1.00 97.12 95 ASP A CA 1
ATOM 733 C C . ASP A 1 95 ? 4.455 -9.953 2.046 1.00 97.12 95 ASP A C 1
ATOM 735 O O . ASP A 1 95 ? 5.479 -9.289 2.151 1.00 97.12 95 ASP A O 1
ATOM 739 N N . LEU A 1 96 ? 3.259 -9.395 1.831 1.00 96.62 96 LEU A N 1
ATOM 740 C CA . LEU A 1 96 ? 3.033 -7.945 1.869 1.00 96.62 96 LEU A CA 1
ATOM 741 C C . LEU A 1 96 ? 2.864 -7.417 3.292 1.00 96.62 96 LEU A C 1
ATOM 743 O O . LEU A 1 96 ? 3.312 -6.308 3.550 1.00 96.62 96 LEU A O 1
ATOM 747 N N . LYS A 1 97 ? 2.316 -8.213 4.219 1.00 97.56 97 LYS A N 1
ATOM 748 C CA . LYS A 1 97 ? 2.300 -7.884 5.654 1.00 97.56 97 LYS A CA 1
ATOM 749 C C . LYS A 1 97 ? 3.701 -7.564 6.158 1.00 97.56 97 LYS A C 1
ATOM 751 O O . LYS A 1 97 ? 3.908 -6.523 6.749 1.00 97.56 97 LYS A O 1
ATOM 756 N N . ALA A 1 98 ? 4.690 -8.390 5.816 1.00 97.88 98 ALA A N 1
ATOM 757 C CA . ALA A 1 98 ? 6.081 -8.129 6.190 1.00 97.88 98 ALA A CA 1
ATOM 758 C C . ALA A 1 98 ? 6.619 -6.780 5.671 1.00 97.88 98 ALA A C 1
ATOM 760 O O . ALA A 1 98 ? 7.459 -6.176 6.323 1.00 97.88 98 ALA A O 1
ATOM 761 N N . VAL A 1 99 ? 6.145 -6.314 4.510 1.00 97.19 99 VAL A N 1
ATOM 762 C CA . VAL A 1 99 ? 6.525 -5.008 3.941 1.00 97.19 99 VAL A CA 1
ATOM 763 C C . VAL A 1 99 ? 5.767 -3.879 4.629 1.00 97.19 99 VAL A C 1
ATOM 765 O O . VAL A 1 99 ? 6.344 -2.827 4.863 1.00 97.19 99 VAL A O 1
ATOM 768 N N . TRP A 1 100 ? 4.489 -4.100 4.946 1.00 97.44 100 TRP A N 1
ATOM 769 C CA . TRP A 1 100 ? 3.685 -3.174 5.736 1.00 97.44 100 TRP A CA 1
ATOM 770 C C . TRP A 1 100 ? 4.310 -2.964 7.109 1.00 97.44 100 TRP A C 1
ATOM 772 O O . TRP A 1 100 ? 4.524 -1.827 7.472 1.00 97.44 100 TRP A O 1
ATOM 782 N N . GLU A 1 101 ? 4.685 -4.017 7.833 1.00 96.88 101 GLU A N 1
ATOM 783 C CA . GLU A 1 101 ? 5.323 -3.914 9.156 1.00 96.88 101 GLU A CA 1
ATOM 784 C C . GLU A 1 101 ? 6.723 -3.280 9.130 1.00 96.88 101 GLU A C 1
ATOM 786 O O . GLU A 1 101 ? 7.149 -2.690 10.116 1.00 96.88 101 GLU A O 1
ATOM 791 N N . GLU A 1 102 ? 7.453 -3.409 8.019 1.00 96.81 102 GLU A N 1
ATOM 792 C CA . GLU A 1 102 ? 8.751 -2.746 7.835 1.00 96.81 102 GLU A CA 1
ATOM 793 C C . GLU A 1 102 ? 8.616 -1.230 7.628 1.00 96.81 102 GLU A C 1
ATOM 795 O O . GLU A 1 102 ? 9.538 -0.491 7.975 1.00 96.81 102 GLU A O 1
ATOM 800 N N . ALA A 1 103 ? 7.509 -0.798 7.020 1.00 94.25 103 ALA A N 1
ATOM 801 C CA . ALA A 1 103 ? 7.229 0.589 6.664 1.00 94.25 103 ALA A CA 1
ATOM 802 C C . ALA A 1 103 ? 6.705 1.402 7.851 1.00 94.25 103 ALA A C 1
ATOM 804 O O . ALA A 1 103 ? 7.083 2.591 7.928 1.00 94.25 103 ALA A O 1
#

Sequence (103 aa):
MSPIHALRDRLTPDEADQAAAQLPGELKNLWSAGETPGRRPVKMRRAEFYERVRAEAALPSLKEARAVTIAVFSALKEQLSPGETDDIHAQLPKDLKAVWEEA

Secondary structure (DSSP, 8-state):
--HHHHHHHHS-HHHHHHHHHHS-HHHHHHHHTT--TTPPP----HHHHHHHHHHHTT-S-HHHHHHHHHHHHHHHHHHS-HHHHHHHHHHS-HHHHHHHHH-

Foldseek 3Di:
DALLCLLLLQDDVVLLVVLLVQDDDVVSCVSCPPDDPPRDRDDDAPVRSLVCNCVVVVNPDSVVSLVRNLVVLVVSVVRDDPVSLVVSLVSHDPRVNVSSVVD